Protein 1FQI (pdb70)

Organism: Bos taurus (NCBI:txid9913)

Secondary structure (DSSP, 8-state):
---------TGGGGT-HHHHHTSHHHHHHHHHHHHHTT-THHHHHHHHHHHHHTS-GGGHHHHHHHHIIIIISTT-TT-----S---HHHHHTTS--TTTTHHHHHHH---TTTHHHHHTSHHHH---SS---

CATH classification: 1.10.196.10 (+1 more: 1.10.167.10)

Nearest PDB structures (foldseek):
  1fqi-assembly1_A  TM=1.002E+00  e=8.527E-20  Bos taurus
  2pbi-assembly2_C  TM=9.656E-01  e=6.071E-17  Mus musculus
  1fqk-assembly1_B  TM=9.770E-01  e=9.153E-17  Bos taurus
  6n9g-assembly2_B  TM=9.458E-01  e=1.008E-09  Bos taurus
  2bv1-assembly2_B  TM=9.441E-01  e=1.867E-09  Homo sapiens

InterPro domains:
  IPR000591 DEP domain [PF00610] (33-103)
  IPR000591 DEP domain [PS50186] (30-105)
  IPR000591 DEP domain [SM00049] (30-105)
  IPR015898 G-protein, gamma subunit-like domain [PF00631] (216-280)
  IPR015898 G-protein, gamma subunit-like domain [SM00224] (219-280)
  IPR015898 G-protein, gamma subunit-like domain [SM01224] (216-280)
  IPR015898 G-protein, gamma subunit-like domain [cd00068] (222-274)
  IPR016137 RGS domain [PF00615] (299-413)
  IPR016137 RGS domain [PR01301] (296-317)
  IPR016137 RGS domain [PR01301] (318-336)
  IPR016137 RGS domain [PR01301] (346-369)
  IPR016137 RGS domain [PR01301] (388-407)
  IPR016137 RGS domain [PS50132] (299-414)
  IPR016137 RGS domain [SM00315] (299-414)
  IPR036284 G-protein gamma-like domain superfamily [G3DSA:4.10.260.10] (212-265)
  IPR036284 G-protein gamma-like domain superfamily [SSF48670] (222-276)
  IPR036305 RGS domain superfamily [SSF48097] (285-415)
  IPR036388 Winged helix-like DNA-binding domain superfamily [G3DSA:1.10.10.10] (1-110)
  IPR036390 Winged helix DNA-binding domain superfamily [SSF46785] (11-114)
  IPR040759 Regulator of G-protein signalling, DHEX domain [PF18148] (106-204)

B-factor: mean 28.81, std 9.34, range [13.22, 58.54]

Sequence (133 aa):
KLVDIPTKRVERWAFNFSELIRDPKGRQSFQHFLRKEFSGENLGFWEACEDLKYGDQSKVKEKAEEIYKLFLAPGARRWINIDGKTDITVKGLKHPHRYVLDAAQTHIYLKKDSYARYLKSPIYKELAKAIEP

Radius of gyration: 16.47 Å; Cα contacts (8 Å, |Δi|>4): 129; chains: 1; bounding box: 44×31×38 Å

Foldseek 3Di:
DDDDADALLLVVCLVAVCSQLVDVVSLVLLLVVCVVVPNNLLNVLLVLLVCLQPHDQVCNLVSLVVSCQQEPDDVHVSHDDFDDVLVQLVVLNVPTHSCSCVSVSVRSSCSVPRSVVSCVDPSSVCSVPRHHD

Structure (mmCIF, N/CA/C/O backbone):
data_1FQI
#
_entry.id   1FQI
#
_cell.length_a   67.309
_cell.length_b   71.836
_cell.length_c   34.625
_cell.angle_alpha   90.00
_cell.angle_beta   96.13
_cell.angle_gamma   90.00
#
_symmetry.space_group_name_H-M   'C 1 2 1'
#
loop_
_entity.id
_entity.type
_entity.pdbx_description
1 polymer 'REGULATOR OF G-PROTEIN SIGNALING 9'
2 water water
#
loop_
_atom_site.group_PDB
_atom_site.id
_atom_site.type_symbol
_atom_site.label_atom_id
_atom_site.label_alt_id
_atom_site.label_comp_id
_atom_site.label_asym_id
_atom_site.label_entity_id
_atom_site.label_seq_id
_atom_site.pdbx_PDB_ins_code
_atom_site.Cartn_x
_atom_site.Cartn_y
_atom_site.Cartn_z
_atom_site.occupancy
_atom_site.B_iso_or_equiv
_atom_site.auth_seq_id
_atom_site.auth_comp_id
_atom_site.auth_asym_id
_atom_site.auth_atom_id
_atom_site.pdbx_PDB_model_num
ATOM 1 N N . LYS A 1 8 ? 40.304 11.741 14.719 1.00 49.02 283 LYS A N 1
ATOM 2 C CA . LYS A 1 8 ? 38.952 12.157 14.241 1.00 47.57 283 LYS A CA 1
ATOM 3 C C . LYS A 1 8 ? 38.658 11.503 12.899 1.00 46.39 283 LYS A C 1
ATOM 4 O O . LYS A 1 8 ? 38.134 12.138 11.983 1.00 46.98 283 LYS A O 1
ATOM 10 N N . LEU A 1 9 ? 39.007 10.225 12.796 1.00 44.11 284 LEU A N 1
ATOM 11 C CA . LEU A 1 9 ? 38.804 9.449 11.580 1.00 41.49 284 LEU A CA 1
ATOM 12 C C . LEU A 1 9 ? 37.359 8.986 11.429 1.00 40.10 284 LEU A C 1
ATOM 13 O O . LEU A 1 9 ? 36.645 8.796 12.414 1.00 39.92 284 LEU A O 1
ATOM 18 N N . VAL A 1 10 ? 36.935 8.804 10.186 1.00 38.62 285 VAL A N 1
ATOM 19 C CA . VAL A 1 10 ? 35.586 8.338 9.919 1.00 38.19 285 VAL A CA 1
ATOM 20 C C . VAL A 1 10 ? 35.507 6.902 10.430 1.00 37.20 285 VAL A C 1
ATOM 21 O O . VAL A 1 10 ? 36.408 6.097 10.185 1.00 37.55 285 VAL A O 1
ATOM 25 N N . ASP A 1 11 ? 34.443 6.590 11.159 1.00 35.03 286 ASP A N 1
ATOM 26 C CA . ASP A 1 11 ? 34.271 5.247 11.685 1.00 31.74 286 ASP A CA 1
ATOM 27 C C . ASP A 1 11 ? 33.784 4.365 10.546 1.00 31.53 286 ASP A C 1
ATOM 28 O O . ASP A 1 11 ? 32.692 4.564 10.015 1.00 32.44 286 ASP A O 1
ATOM 33 N N . ILE A 1 12 ? 34.613 3.404 10.161 1.00 29.39 287 ILE A N 1
ATOM 34 C CA . ILE A 1 12 ? 34.298 2.470 9.092 1.00 28.45 287 ILE A CA 1
ATOM 35 C C . ILE A 1 12 ? 34.288 1.082 9.722 1.00 27.72 287 ILE A C 1
ATOM 36 O O . ILE A 1 12 ? 35.342 0.522 10.013 1.00 27.73 287 ILE A O 1
ATOM 41 N N . PRO A 1 13 ? 33.093 0.517 9.950 1.00 25.74 288 PRO A N 1
ATOM 42 C CA . PRO A 1 13 ? 32.929 -0.807 10.554 1.00 25.13 288 PRO A CA 1
ATOM 43 C C . PRO A 1 13 ? 33.529 -1.963 9.760 1.00 23.94 288 PRO A C 1
ATOM 44 O O . PRO A 1 13 ? 33.373 -2.052 8.541 1.00 21.52 288 PRO A O 1
ATOM 48 N N . THR A 1 14 ? 34.212 -2.853 10.469 1.00 23.52 289 THR A N 1
ATOM 49 C CA . THR A 1 14 ? 34.811 -4.025 9.852 1.00 22.08 289 THR A CA 1
ATOM 50 C C . THR A 1 14 ? 33.679 -4.996 9.533 1.00 22.44 289 THR A C 1
ATOM 51 O O . THR A 1 14 ? 32.560 -4.837 10.021 1.00 21.21 289 THR A O 1
ATOM 55 N N . LYS A 1 15 ? 33.978 -6.008 8.729 1.00 21.70 290 LYS A N 1
ATOM 56 C CA . LYS A 1 15 ? 32.986 -7.010 8.359 1.00 21.84 290 LYS A CA 1
ATOM 57 C C . LYS A 1 15 ? 32.409 -7.674 9.616 1.00 21.43 290 LYS A C 1
ATOM 58 O O . LYS A 1 15 ? 31.191 -7.780 9.780 1.00 17.74 290 LYS A O 1
ATOM 72 N N . ARG A 1 17 ? 32.208 -6.663 12.656 1.00 16.92 292 ARG A N 1
ATOM 73 C CA . ARG A 1 17 ? 31.352 -5.770 13.419 1.00 18.21 292 ARG A CA 1
ATOM 74 C C . ARG A 1 17 ? 29.953 -5.675 12.809 1.00 16.01 292 ARG A C 1
ATOM 75 O O . ARG A 1 17 ? 28.950 -5.766 13.516 1.00 16.76 292 ARG A O 1
ATOM 83 N N . VAL A 1 18 ? 29.883 -5.507 11.495 1.00 18.54 293 VAL A N 1
ATOM 84 C CA . VAL A 1 18 ? 28.596 -5.407 10.805 1.00 19.11 293 VAL A CA 1
ATOM 85 C C . VAL A 1 18 ? 27.813 -6.716 10.912 1.00 17.42 293 VAL A C 1
ATOM 86 O O . VAL A 1 18 ? 26.587 -6.705 11.050 1.00 15.80 293 VAL A O 1
ATOM 90 N N . GLU A 1 19 ? 28.518 -7.843 10.836 1.00 18.90 294 GLU A N 1
ATOM 91 C CA . GLU A 1 19 ? 27.867 -9.146 10.948 1.00 19.38 294 GLU A CA 1
ATOM 92 C C . GLU A 1 19 ? 27.247 -9.298 12.335 1.00 20.36 294 GLU A C 1
ATOM 93 O O . GLU A 1 19 ? 26.184 -9.904 12.493 1.00 18.51 294 GLU A O 1
ATOM 99 N N . ARG A 1 20 ? 27.929 -8.738 13.330 1.00 18.80 295 ARG A N 1
ATOM 100 C CA . ARG A 1 20 ? 27.501 -8.796 14.720 1.00 20.48 295 ARG A CA 1
ATOM 101 C C . ARG A 1 20 ? 26.177 -8.067 14.945 1.00 17.56 295 ARG A C 1
ATOM 102 O O . ARG A 1 20 ? 25.465 -8.335 15.915 1.00 16.89 295 ARG A O 1
ATOM 110 N N . TRP A 1 21 ? 25.839 -7.138 14.056 1.00 18.23 296 TRP A N 1
ATOM 111 C CA . TRP A 1 21 ? 24.578 -6.414 14.199 1.00 17.15 296 TRP A CA 1
ATOM 112 C C . TRP A 1 21 ? 23.416 -7.377 13.968 1.00 18.28 296 TRP A C 1
ATOM 113 O O . TRP A 1 21 ? 22.282 -7.127 14.400 1.00 18.19 296 TRP A O 1
ATOM 124 N N . ALA A 1 22 ? 23.701 -8.481 13.283 1.00 18.48 297 ALA A N 1
ATOM 125 C CA . ALA A 1 22 ? 22.678 -9.475 12.986 1.00 17.56 297 ALA A CA 1
ATOM 126 C C . ALA A 1 22 ? 22.570 -10.501 14.100 1.00 19.60 297 ALA A C 1
ATOM 127 O O . ALA A 1 22 ? 21.665 -11.341 14.077 1.00 21.70 297 ALA A O 1
ATOM 129 N N . PHE A 1 23 ? 23.470 -10.430 15.084 1.00 18.41 298 PHE A N 1
ATOM 130 C CA . PHE A 1 23 ? 23.447 -11.385 16.194 1.00 18.28 298 PHE A CA 1
ATOM 131 C C . PHE A 1 23 ? 22.173 -11.186 17.009 1.00 20.75 298 PHE A C 1
ATOM 132 O O . PHE A 1 23 ? 21.439 -12.141 17.284 1.00 22.68 298 PHE A O 1
ATOM 140 N N . ASN A 1 24 ? 21.929 -9.949 17.430 1.00 20.47 299 ASN A N 1
ATOM 141 C CA . ASN A 1 24 ? 20.688 -9.602 18.122 1.00 20.50 299 ASN A CA 1
ATOM 142 C C . ASN A 1 24 ? 20.508 -8.099 18.094 1.00 19.61 299 ASN A C 1
ATOM 143 O O . ASN A 1 24 ? 21.463 -7.343 17.888 1.00 15.19 299 ASN A O 1
ATOM 148 N N . PHE A 1 25 ? 19.269 -7.673 18.281 1.00 18.01 300 PHE A N 1
ATOM 149 C CA . PHE A 1 25 ? 18.924 -6.266 18.222 1.00 17.62 300 PHE A CA 1
ATOM 150 C C . PHE A 1 25 ? 19.746 -5.335 19.101 1.00 17.57 300 PHE A C 1
ATOM 151 O O . PHE A 1 25 ? 20.042 -4.215 18.694 1.00 18.80 300 PHE A O 1
ATOM 159 N N . SER A 1 26 ? 20.120 -5.776 20.297 1.00 18.52 301 SER A N 1
ATOM 160 C CA . SER A 1 26 ? 20.887 -4.905 21.178 1.00 20.58 301 SER A CA 1
ATOM 161 C C . SER A 1 26 ? 22.279 -4.562 20.623 1.00 21.08 301 SER A C 1
ATOM 162 O O . SER A 1 26 ? 22.791 -3.465 20.860 1.00 21.32 301 SER A O 1
ATOM 165 N N . GLU A 1 27 ? 22.898 -5.488 19.896 1.00 20.94 302 GLU A N 1
ATOM 166 C CA . GLU A 1 27 ? 24.218 -5.216 19.320 1.00 21.20 302 GLU A CA 1
ATOM 167 C C . GLU A 1 27 ? 24.117 -4.138 18.248 1.00 20.20 302 GLU A C 1
ATOM 168 O O . GLU A 1 27 ? 25.001 -3.297 18.122 1.00 21.16 302 GLU A O 1
ATOM 174 N N . LEU A 1 28 ? 23.043 -4.171 17.466 1.00 19.41 303 LEU A N 1
ATOM 175 C CA . LEU A 1 28 ? 22.842 -3.173 16.421 1.00 18.85 303 LEU A CA 1
ATOM 176 C C . LEU A 1 28 ? 22.572 -1.789 17.032 1.00 21.02 303 LEU A C 1
ATOM 177 O O . LEU A 1 28 ? 23.261 -0.807 16.722 1.00 20.41 303 LEU A O 1
ATOM 182 N N . ILE A 1 29 ? 21.589 -1.716 17.923 1.00 20.60 304 ILE A N 1
ATOM 183 C CA . ILE A 1 29 ? 21.211 -0.431 18.513 1.00 23.56 304 ILE A CA 1
ATOM 184 C C . ILE A 1 29 ? 22.248 0.192 19.461 1.00 23.39 304 ILE A C 1
ATOM 185 O O . ILE A 1 29 ? 22.304 1.417 19.606 1.00 21.71 304 ILE A O 1
ATOM 190 N N . ARG A 1 30 ? 23.087 -0.648 20.067 1.00 20.86 305 ARG A N 1
ATOM 191 C CA . ARG A 1 30 ? 24.126 -0.189 20.980 1.00 22.11 305 ARG A CA 1
ATOM 192 C C . ARG A 1 30 ? 25.413 0.161 20.234 1.00 22.81 305 ARG A C 1
ATOM 193 O O . ARG A 1 30 ? 26.431 0.447 20.854 1.00 24.72 305 ARG A O 1
ATOM 201 N N . ASP A 1 31 ? 25.373 0.111 18.908 1.00 23.25 306 ASP A N 1
ATOM 202 C CA . ASP A 1 31 ? 26.536 0.447 18.092 1.00 23.91 306 ASP A CA 1
ATOM 203 C C . ASP A 1 31 ? 26.186 1.738 17.350 1.00 24.31 306 ASP A C 1
ATOM 204 O O . ASP A 1 31 ? 25.206 1.788 16.616 1.00 23.44 306 ASP A O 1
ATOM 209 N N . PRO A 1 32 ? 26.978 2.802 17.543 1.00 25.40 307 PRO A N 1
ATOM 210 C CA . PRO A 1 32 ? 26.700 4.074 16.865 1.00 24.67 307 PRO A CA 1
ATOM 211 C C . PRO A 1 32 ? 26.454 3.942 15.370 1.00 23.23 307 PRO A C 1
ATOM 212 O O . PRO A 1 32 ? 25.499 4.511 14.855 1.00 20.99 307 PRO A O 1
ATOM 216 N N . LYS A 1 33 ? 27.302 3.193 14.666 1.00 22.89 308 LYS A N 1
ATOM 217 C CA . LYS A 1 33 ? 27.106 3.031 13.226 1.00 22.53 308 LYS A CA 1
ATOM 218 C C . LYS A 1 33 ? 25.912 2.125 12.933 1.00 22.75 308 LYS A C 1
ATOM 219 O O . LYS A 1 33 ? 25.263 2.254 11.891 1.00 18.71 308 LYS A O 1
ATOM 225 N N . GLY A 1 34 ? 25.619 1.215 13.861 1.00 21.64 309 GLY A N 1
ATOM 226 C CA . GLY A 1 34 ? 24.477 0.335 13.686 1.00 21.43 309 GLY A CA 1
ATOM 227 C C . GLY A 1 34 ? 23.194 1.153 13.712 1.00 21.64 309 GLY A C 1
ATOM 228 O O . GLY A 1 34 ? 22.321 0.976 12.863 1.00 20.86 309 GLY A O 1
ATOM 229 N N . ARG A 1 35 ? 23.086 2.054 14.686 1.00 23.00 310 ARG A N 1
ATOM 230 C CA . ARG A 1 35 ? 21.904 2.909 14.821 1.00 23.97 310 ARG A CA 1
ATOM 231 C C . ARG A 1 35 ? 21.749 3.820 13.618 1.00 23.38 310 ARG A C 1
ATOM 232 O O . ARG A 1 35 ? 20.643 4.027 13.112 1.00 21.77 310 ARG A O 1
ATOM 240 N N . GLN A 1 36 ? 22.873 4.368 13.170 1.00 22.98 311 GLN A N 1
ATOM 241 C CA . GLN A 1 36 ? 22.896 5.261 12.022 1.00 23.24 311 GLN A CA 1
ATOM 242 C C . GLN A 1 36 ? 22.343 4.557 10.792 1.00 22.33 311 GLN A C 1
ATOM 243 O O . GLN A 1 36 ? 21.566 5.139 10.027 1.00 18.60 311 GLN A O 1
ATOM 249 N N . SER A 1 37 ? 22.734 3.294 10.606 1.00 19.67 312 SER A N 1
ATOM 250 C CA . SER A 1 37 ? 22.277 2.526 9.455 1.00 18.46 312 SER A CA 1
ATOM 251 C C . SER A 1 37 ? 20.811 2.150 9.623 1.00 19.90 312 SER A C 1
ATOM 252 O O . SER A 1 37 ? 20.023 2.202 8.671 1.00 18.81 312 SER A O 1
ATOM 255 N N . PHE A 1 38 ? 20.446 1.779 10.842 1.00 16.69 313 PHE A N 1
ATOM 256 C CA . PHE A 1 38 ? 19.078 1.394 11.129 1.00 19.66 313 PHE A CA 1
ATOM 257 C C . PHE A 1 38 ? 18.161 2.604 10.918 1.00 19.17 313 PHE A C 1
ATOM 258 O O . PHE A 1 38 ? 17.042 2.462 10.432 1.00 19.01 313 PHE A O 1
ATOM 266 N N . GLN A 1 39 ? 18.656 3.791 11.259 1.00 21.14 314 GLN A N 1
ATOM 267 C CA . GLN A 1 39 ? 17.883 5.023 11.098 1.00 21.52 314 GLN A CA 1
ATOM 268 C C . GLN A 1 39 ? 17.505 5.297 9.639 1.00 22.68 314 GLN A C 1
ATOM 269 O O . GLN A 1 39 ? 16.390 5.747 9.368 1.00 21.50 314 GLN A O 1
ATOM 275 N N . HIS A 1 40 ? 18.417 5.039 8.696 1.00 21.06 315 HIS A N 1
ATOM 276 C CA . HIS A 1 40 ? 18.111 5.261 7.272 1.00 21.31 315 HIS A CA 1
ATOM 277 C C . HIS A 1 40 ? 16.963 4.355 6.846 1.00 20.58 315 HIS A C 1
ATOM 278 O O . HIS A 1 40 ? 16.053 4.757 6.123 1.00 20.36 315 HIS A O 1
ATOM 285 N N . PHE A 1 41 ? 17.039 3.106 7.273 1.00 18.23 316 PHE A N 1
ATOM 286 C CA . PHE A 1 41 ? 16.017 2.132 6.953 1.00 17.97 316 PHE A CA 1
ATOM 287 C C . PHE A 1 41 ? 14.675 2.530 7.583 1.00 17.86 316 PHE A C 1
ATOM 288 O O . PHE A 1 41 ? 13.624 2.423 6.949 1.00 20.03 316 PHE A O 1
ATOM 296 N N . LEU A 1 42 ? 14.705 2.987 8.828 1.00 18.92 317 LEU A N 1
ATOM 297 C CA . LEU A 1 42 ? 13.462 3.396 9.499 1.00 19.30 317 LEU A CA 1
ATOM 298 C C . LEU A 1 42 ? 12.786 4.556 8.784 1.00 20.35 317 LEU A C 1
ATOM 299 O O . LEU A 1 42 ? 11.557 4.626 8.734 1.00 22.12 317 LEU A O 1
ATOM 304 N N . ARG A 1 43 ? 13.584 5.474 8.246 1.00 21.22 318 ARG A N 1
ATOM 305 C CA . ARG A 1 43 ? 13.022 6.610 7.528 1.00 23.32 318 ARG A CA 1
ATOM 306 C C . ARG A 1 43 ? 12.412 6.129 6.227 1.00 23.46 318 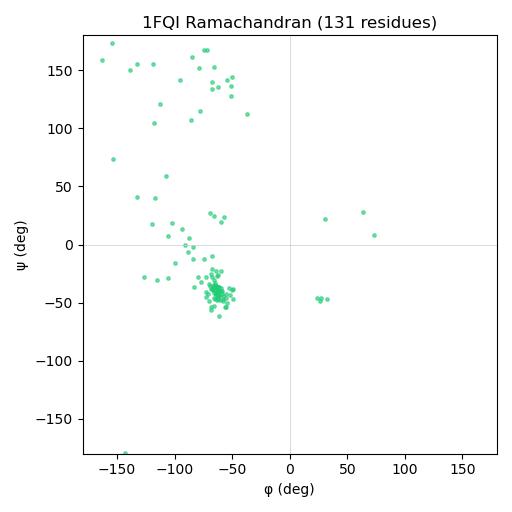ARG A C 1
ATOM 307 O O . ARG A 1 43 ? 11.400 6.659 5.763 1.00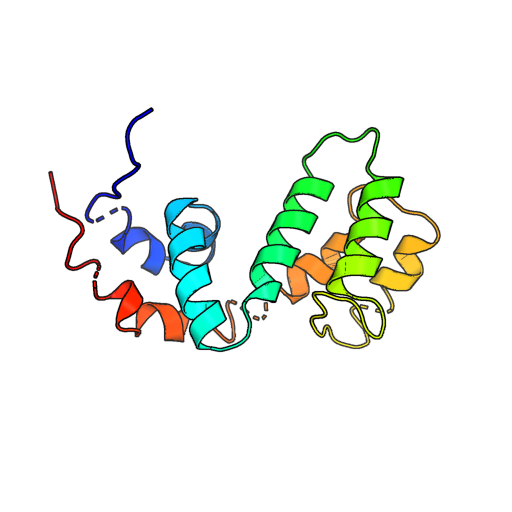 22.69 318 ARG A O 1
ATOM 315 N N . LYS A 1 44 ? 13.033 5.113 5.641 1.00 24.25 319 LYS A N 1
ATOM 316 C CA . LYS A 1 44 ? 12.545 4.541 4.394 1.00 25.44 319 LYS A CA 1
ATOM 317 C C . LYS A 1 44 ? 11.191 3.884 4.654 1.00 26.16 319 LYS A C 1
ATOM 318 O O . LYS A 1 44 ? 10.304 3.916 3.801 1.00 25.47 319 LYS A O 1
ATOM 324 N N . GLU A 1 45 ? 11.031 3.312 5.847 1.00 25.86 320 GLU A N 1
ATOM 325 C CA . GLU A 1 45 ? 9.785 2.646 6.232 1.00 27.45 320 GLU A CA 1
ATOM 326 C C . GLU A 1 45 ? 8.839 3.585 6.985 1.00 26.30 320 GLU A C 1
ATOM 327 O O . GLU A 1 45 ? 7.887 3.132 7.606 1.00 27.22 320 GLU A O 1
ATOM 333 N N . PHE A 1 46 ? 9.123 4.884 6.957 1.00 24.93 321 PHE A N 1
ATOM 334 C CA . PHE A 1 46 ? 8.284 5.892 7.615 1.00 27.17 321 PHE A CA 1
ATOM 335 C C . PHE A 1 46 ? 8.133 5.852 9.144 1.00 28.32 321 PHE A C 1
ATOM 336 O O . PHE A 1 46 ? 7.116 6.292 9.682 1.00 28.03 321 PHE A O 1
ATOM 344 N N . SER A 1 47 ? 9.125 5.332 9.855 1.00 29.56 322 SER A N 1
ATOM 345 C CA . SER A 1 47 ? 9.035 5.312 11.309 1.00 30.98 322 SER A CA 1
ATOM 346 C C . SER A 1 47 ? 10.345 5.827 11.899 1.00 30.42 322 SER A C 1
ATOM 347 O O . SER A 1 47 ? 10.842 5.309 12.899 1.00 29.32 322 SER A O 1
ATOM 350 N N . GLY A 1 48 ? 10.881 6.871 11.276 1.00 28.64 323 GLY A N 1
ATOM 351 C CA . GLY A 1 48 ? 12.140 7.442 11.717 1.00 29.90 323 GLY A CA 1
ATOM 352 C C . GLY A 1 48 ? 12.190 8.022 13.120 1.00 30.55 323 GLY A C 1
ATOM 353 O O . GLY A 1 48 ? 13.178 7.811 13.848 1.00 32.01 323 GLY A O 1
ATOM 354 N N . GLU A 1 49 ? 11.137 8.732 13.514 1.00 26.24 324 GLU A N 1
ATOM 355 C CA . GLU A 1 49 ? 11.093 9.360 14.833 1.00 26.12 324 GLU A CA 1
ATOM 356 C C . GLU A 1 49 ? 11.213 8.389 16.006 1.00 25.31 324 GLU A C 1
ATOM 357 O O . GLU A 1 49 ? 11.593 8.790 17.107 1.00 24.78 324 GLU A O 1
ATOM 363 N N . ASN A 1 50 ? 10.886 7.120 15.777 1.00 23.00 325 ASN A N 1
ATOM 364 C CA . ASN A 1 50 ? 10.966 6.108 16.829 1.00 23.89 325 ASN A CA 1
ATOM 365 C C . ASN A 1 50 ? 12.361 6.042 17.450 1.00 24.01 325 ASN A C 1
ATOM 366 O O . ASN A 1 50 ? 12.506 5.936 18.668 1.00 21.44 325 ASN A O 1
ATOM 371 N N . LEU A 1 51 ? 13.387 6.104 16.608 1.00 22.27 326 LEU A N 1
ATOM 372 C CA . LEU A 1 51 ? 14.759 6.019 17.084 1.00 24.81 326 LEU A CA 1
ATOM 373 C C . LEU A 1 51 ? 15.210 7.342 17.708 1.00 25.02 326 LEU A C 1
ATOM 374 O O . LEU A 1 51 ? 16.015 7.350 18.635 1.00 24.00 326 LEU A O 1
ATOM 379 N N . GLY A 1 52 ? 14.693 8.460 17.204 1.00 23.95 327 GLY A N 1
ATOM 380 C CA . GLY A 1 52 ? 15.051 9.751 17.778 1.00 22.04 327 GLY A CA 1
ATOM 381 C C . GLY A 1 52 ? 14.542 9.804 19.212 1.00 19.74 327 GLY A C 1
ATOM 382 O O . GLY A 1 52 ? 15.229 10.270 20.118 1.00 19.64 327 GLY A O 1
ATOM 383 N N . PHE A 1 53 ? 13.322 9.312 19.407 1.00 19.33 328 PHE A N 1
ATOM 384 C CA . PHE A 1 53 ? 12.691 9.264 20.724 1.00 18.75 328 PHE A CA 1
ATOM 385 C C . PHE A 1 53 ? 13.480 8.356 21.655 1.00 18.08 328 PHE A C 1
ATOM 386 O O . PHE A 1 53 ? 13.769 8.722 22.791 1.00 16.43 328 PHE A O 1
ATOM 394 N N . TRP A 1 54 ? 13.823 7.164 21.175 1.00 19.08 329 TRP A N 1
ATOM 395 C CA . TRP A 1 54 ? 14.578 6.228 22.003 1.00 19.34 329 TRP A CA 1
ATOM 396 C C . TRP A 1 54 ? 15.868 6.874 22.514 1.00 19.96 329 TRP A C 1
ATOM 397 O O . TRP A 1 54 ? 16.191 6.773 23.698 1.00 19.05 329 TRP A O 1
ATOM 408 N N . GLU A 1 55 ? 16.597 7.548 21.626 1.00 20.65 330 GLU A N 1
ATOM 409 C CA . GLU A 1 55 ? 17.845 8.203 22.013 1.00 20.60 330 GLU A CA 1
ATOM 410 C C . GLU A 1 55 ? 17.651 9.341 23.020 1.00 20.50 330 GLU A C 1
ATOM 411 O O . GLU A 1 55 ? 18.473 9.532 23.925 1.00 16.97 330 GLU A O 1
ATOM 417 N N . ALA A 1 56 ? 16.567 10.099 22.872 1.00 19.36 331 ALA A N 1
ATOM 418 C CA . ALA A 1 56 ? 16.303 11.204 23.797 1.00 17.83 331 ALA A CA 1
ATOM 419 C C . ALA A 1 56 ? 16.043 10.622 25.181 1.00 19.52 331 ALA A C 1
ATOM 420 O O . ALA A 1 56 ? 16.481 11.174 26.186 1.00 20.40 331 ALA A O 1
ATOM 422 N N . CYS A 1 57 ? 15.330 9.501 25.227 1.00 19.37 332 CYS A N 1
ATOM 423 C CA . CYS A 1 57 ? 15.024 8.848 26.497 1.00 21.36 332 CYS A CA 1
ATOM 424 C C . CYS A 1 57 ? 16.280 8.250 27.128 1.00 21.78 332 CYS A C 1
ATOM 425 O O . CYS A 1 57 ? 16.424 8.250 28.356 1.00 21.67 332 CYS A O 1
ATOM 428 N N . GLU A 1 58 ? 17.186 7.742 26.296 1.00 21.82 333 GLU A N 1
ATOM 429 C CA . GLU A 1 58 ? 18.420 7.159 26.814 1.00 24.40 333 GLU A CA 1
ATOM 430 C C . GLU A 1 58 ? 19.215 8.290 27.459 1.00 25.17 333 GLU A C 1
ATOM 431 O O . GLU A 1 58 ? 19.790 8.125 28.536 1.00 24.38 333 GLU A O 1
ATOM 437 N N . ASP A 1 59 ? 19.230 9.446 26.802 1.00 25.93 334 ASP A N 1
ATOM 438 C CA . ASP A 1 59 ? 19.932 10.613 27.323 1.00 28.58 334 ASP A CA 1
ATOM 439 C C . ASP A 1 59 ? 19.294 11.071 28.641 1.00 28.99 334 ASP A C 1
ATOM 440 O O . ASP A 1 59 ? 19.991 11.415 29.588 1.00 29.47 334 ASP A O 1
ATOM 445 N N . LEU A 1 60 ? 17.966 11.080 28.702 1.00 29.23 335 LEU A N 1
ATOM 446 C CA . LEU A 1 60 ? 17.278 11.484 29.925 1.00 30.27 335 LEU A CA 1
ATOM 447 C C . LEU A 1 60 ? 17.726 10.594 31.083 1.00 32.07 335 LEU A C 1
ATOM 448 O O . LEU A 1 60 ? 18.052 11.074 32.170 1.00 30.85 335 LEU A O 1
ATOM 453 N N . LYS A 1 61 ? 17.736 9.289 30.841 1.00 33.50 336 LYS A N 1
ATOM 454 C CA . LYS A 1 61 ? 18.137 8.332 31.864 1.00 36.75 336 LYS A CA 1
ATOM 455 C C . LYS A 1 61 ? 19.571 8.517 32.343 1.00 38.34 336 LYS A C 1
ATOM 456 O O . LYS A 1 61 ? 19.807 8.783 33.524 1.00 38.58 336 LYS A O 1
ATOM 462 N N . TYR A 1 62 ? 20.526 8.370 31.430 1.00 39.86 337 TYR A N 1
ATOM 463 C CA . TYR A 1 62 ? 21.936 8.493 31.784 1.00 41.84 337 TYR A CA 1
ATOM 464 C C . TYR A 1 62 ? 22.587 9.772 31.263 1.00 44.07 337 TYR A C 1
ATOM 465 O O . TYR A 1 62 ? 23.556 9.721 30.506 1.00 45.61 337 TYR A O 1
ATOM 474 N N . GLY A 1 63 ? 22.057 10.919 31.667 1.00 45.37 338 GLY A N 1
ATOM 475 C CA . GLY A 1 63 ? 22.623 12.181 31.231 1.00 46.49 338 GLY A CA 1
ATOM 476 C C . GLY A 1 63 ? 22.562 13.191 32.357 1.00 47.21 338 GLY A C 1
ATOM 477 O O . GLY A 1 63 ? 22.095 12.864 33.450 1.00 47.54 338 GLY A O 1
ATOM 478 N N . ASP A 1 64 ? 23.035 14.409 32.096 1.00 48.70 339 ASP A N 1
ATOM 479 C CA . ASP A 1 64 ? 23.020 15.474 33.095 1.00 49.56 339 ASP A CA 1
ATOM 480 C C . ASP A 1 64 ? 21.731 15.344 33.900 1.00 49.40 339 ASP A C 1
ATOM 481 O O . ASP A 1 64 ? 20.638 15.562 33.376 1.00 50.25 339 ASP A O 1
ATOM 486 N N . GLN A 1 65 ? 21.867 14.992 35.173 1.00 48.22 340 GLN A N 1
ATOM 487 C CA . GLN A 1 65 ? 20.716 14.781 36.041 1.00 48.42 340 GLN A CA 1
ATOM 488 C C . GLN A 1 65 ? 20.125 16.033 36.691 1.00 47.43 340 GLN A C 1
ATOM 489 O O . GLN A 1 65 ? 19.121 15.947 37.401 1.00 47.16 340 GLN A O 1
ATOM 495 N N . SER A 1 66 ? 20.725 17.193 36.447 1.00 46.78 341 SER A N 1
ATOM 496 C CA . SER A 1 66 ? 20.224 18.432 37.040 1.00 46.78 341 SER A CA 1
ATOM 497 C C . SER A 1 66 ? 19.087 19.036 36.226 1.00 47.33 341 SER A C 1
ATOM 498 O O . SER A 1 66 ? 18.393 19.940 36.689 1.00 47.47 341 SER A O 1
ATOM 501 N N . LYS A 1 67 ? 18.902 18.529 35.014 1.00 47.48 342 LYS A N 1
ATOM 502 C CA . LYS A 1 67 ? 17.862 19.023 34.118 1.00 47.98 342 LYS A CA 1
ATOM 503 C C . LYS A 1 67 ? 16.861 17.930 33.739 1.00 47.36 342 LYS A C 1
ATOM 504 O O . LYS A 1 67 ? 16.127 18.069 32.759 1.00 46.87 342 LYS A O 1
ATOM 510 N N . VAL A 1 68 ? 16.833 16.849 34.515 1.00 46.27 343 VAL A N 1
ATOM 511 C CA . VAL A 1 68 ? 15.938 15.727 34.242 1.00 44.92 343 VAL A CA 1
ATOM 512 C C . VAL A 1 68 ? 14.467 16.139 34.164 1.00 43.82 343 VAL A C 1
ATOM 513 O O . VAL A 1 68 ? 13.785 15.853 33.178 1.00 42.53 343 VAL A O 1
ATOM 517 N N . LYS A 1 69 ? 13.988 16.814 35.202 1.00 42.83 344 LYS A N 1
ATOM 518 C CA . LYS A 1 69 ? 12.606 17.278 35.265 1.00 43.27 344 LYS A CA 1
ATOM 519 C C . LYS A 1 69 ? 12.221 18.073 34.016 1.00 42.51 344 LYS A C 1
ATOM 520 O O . LYS A 1 69 ? 11.136 17.895 33.455 1.00 41.99 344 LYS A O 1
ATOM 526 N N . GLU A 1 70 ? 13.121 18.951 33.589 1.00 41.45 345 GLU A N 1
ATOM 527 C CA . GLU A 1 70 ? 12.889 19.773 32.414 1.00 40.46 345 GLU A CA 1
ATOM 528 C C . GLU A 1 70 ? 12.914 18.954 31.133 1.00 38.13 345 GLU A C 1
ATOM 529 O O . GLU A 1 70 ? 12.014 19.071 30.302 1.00 36.33 345 GLU A O 1
ATOM 535 N N . LYS A 1 71 ? 13.940 18.120 30.981 1.00 35.38 346 LYS A N 1
ATOM 536 C CA . LYS A 1 71 ? 14.079 17.305 29.782 1.00 33.45 346 LYS A CA 1
ATOM 537 C C . LYS A 1 71 ? 12.939 16.318 29.553 1.00 30.61 346 LYS A C 1
ATOM 538 O O . LYS A 1 71 ? 12.536 16.093 28.415 1.00 29.03 346 LYS A O 1
ATOM 544 N N . ALA A 1 72 ? 12.410 15.742 30.626 1.00 27.10 347 ALA A N 1
ATOM 545 C CA . ALA A 1 72 ? 11.318 14.789 30.495 1.00 26.96 347 ALA A CA 1
ATOM 546 C C . ALA A 1 72 ? 10.099 15.458 29.862 1.00 27.17 347 ALA A C 1
ATOM 547 O O . ALA A 1 72 ? 9.458 14.895 28.970 1.00 24.27 347 ALA A O 1
ATOM 549 N N . GLU A 1 73 ? 9.775 16.661 30.324 1.00 27.18 348 GLU A N 1
ATOM 550 C CA . GLU A 1 73 ? 8.627 17.379 29.778 1.00 30.28 348 GLU A CA 1
ATOM 551 C C . GLU A 1 73 ? 8.864 17.767 28.323 1.00 27.80 348 GLU A C 1
ATOM 552 O O . GLU A 1 73 ? 7.954 17.711 27.503 1.00 30.04 348 GLU A O 1
ATOM 558 N N . GLU A 1 74 ? 10.091 18.164 28.009 1.00 27.03 349 GLU A N 1
ATOM 559 C CA . GLU A 1 74 ? 10.442 18.560 26.647 1.00 25.88 349 GLU A CA 1
ATOM 560 C C . GLU A 1 74 ? 10.277 17.380 25.684 1.00 23.13 349 GLU A C 1
ATOM 561 O O . GLU A 1 74 ? 9.738 17.521 24.585 1.00 20.38 349 GLU A O 1
ATOM 567 N N . ILE A 1 75 ? 10.754 16.212 26.100 1.00 19.59 350 ILE A N 1
ATOM 568 C CA . ILE A 1 75 ? 10.646 15.026 25.273 1.00 18.07 350 ILE A CA 1
ATOM 569 C C . ILE A 1 75 ? 9.177 14.700 25.053 1.00 17.48 350 ILE A C 1
ATOM 570 O O . ILE A 1 75 ? 8.760 14.414 23.933 1.00 18.06 350 ILE A O 1
ATOM 575 N N . TYR A 1 76 ? 8.384 14.767 26.119 1.00 19.19 351 TYR A N 1
ATOM 576 C CA . TYR A 1 76 ? 6.958 14.476 26.008 1.00 19.44 351 TYR A CA 1
ATOM 577 C C . TYR A 1 76 ? 6.307 15.415 24.986 1.00 18.60 351 TYR A C 1
ATOM 578 O O . TYR A 1 76 ? 5.578 14.979 24.100 1.00 17.41 351 TYR A O 1
ATOM 587 N N . LYS A 1 77 ? 6.584 16.706 25.108 1.00 18.62 352 LYS A N 1
ATOM 588 C CA . LYS A 1 77 ? 6.005 17.683 24.192 1.00 20.95 352 LYS A CA 1
ATOM 589 C C . LYS A 1 77 ? 6.506 17.569 22.753 1.00 19.75 352 LYS A C 1
ATOM 590 O O . LYS A 1 77 ? 5.793 17.919 21.814 1.00 22.40 352 LYS A O 1
ATOM 596 N N . LEU A 1 78 ? 7.725 17.077 22.581 1.00 18.12 353 LEU A N 1
ATOM 597 C CA . LEU A 1 78 ? 8.313 16.935 21.256 1.00 19.05 353 LEU A CA 1
ATOM 598 C C . LEU A 1 78 ? 7.910 15.664 20.510 1.00 19.04 353 LEU A C 1
ATOM 599 O O . LEU A 1 78 ? 7.726 15.700 19.294 1.00 18.53 353 LEU A O 1
ATOM 604 N N . PHE A 1 79 ? 7.756 14.554 21.234 1.00 18.55 354 PHE A N 1
ATOM 605 C CA . PHE A 1 79 ? 7.416 13.272 20.607 1.00 17.38 354 PHE A CA 1
ATOM 606 C C . PHE A 1 79 ? 6.062 12.650 20.945 1.00 17.46 354 PHE A C 1
ATOM 607 O O . PHE A 1 79 ? 5.481 11.945 20.122 1.00 18.21 354 PHE A O 1
ATOM 615 N N . LEU A 1 80 ? 5.552 12.894 22.143 1.00 16.63 355 LEU A N 1
ATOM 616 C CA . LEU A 1 80 ? 4.311 12.236 22.547 1.00 19.46 355 LEU A CA 1
ATOM 617 C C . LEU A 1 80 ? 2.995 13.009 22.602 1.00 19.42 355 LEU A C 1
ATOM 618 O O . LEU A 1 80 ? 1.933 12.418 22.413 1.00 20.58 355 LEU A O 1
ATOM 623 N N . ALA A 1 81 ? 3.049 14.310 22.857 1.00 20.05 356 ALA A N 1
ATOM 624 C CA . ALA A 1 81 ? 1.824 15.107 22.961 1.00 21.51 356 ALA A CA 1
ATOM 625 C C . ALA A 1 81 ? 1.005 15.252 21.676 1.00 23.21 356 ALA A C 1
ATOM 626 O O . ALA A 1 81 ? 1.541 15.189 20.568 1.00 22.00 356 ALA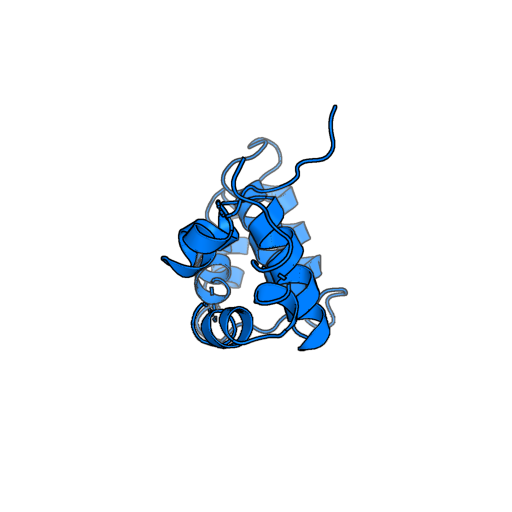 A O 1
ATOM 628 N N . PRO A 1 82 ? -0.322 15.448 21.813 1.00 24.58 357 PRO A N 1
ATOM 629 C CA . PRO A 1 82 ? -1.186 15.606 20.637 1.00 26.68 357 PRO A CA 1
ATOM 630 C C . PRO A 1 82 ? -0.614 16.677 19.715 1.00 24.72 357 PRO A C 1
ATOM 631 O O . PRO A 1 82 ? -0.311 17.780 20.156 1.00 26.16 357 PRO A O 1
ATOM 635 N N . GLY A 1 83 ? -0.455 16.342 18.442 1.00 23.30 358 GLY A N 1
ATOM 636 C CA . GLY A 1 83 ? 0.084 17.294 17.490 1.00 22.75 358 GLY A CA 1
ATOM 637 C C . GLY A 1 83 ? 1.573 17.561 17.626 1.00 23.70 358 GLY A C 1
ATOM 638 O O . GLY A 1 83 ? 2.100 18.461 16.976 1.00 24.89 358 GLY A O 1
ATOM 639 N N . ALA A 1 84 ? 2.262 16.789 18.462 1.00 20.64 359 ALA A N 1
ATOM 640 C CA . ALA A 1 84 ? 3.702 16.977 18.655 1.00 19.71 359 ALA A CA 1
ATOM 641 C C . ALA A 1 84 ? 4.429 17.043 17.312 1.00 18.14 359 ALA A C 1
ATOM 642 O O . ALA A 1 84 ? 4.065 16.347 16.372 1.00 18.88 359 ALA A O 1
ATOM 644 N N . ARG A 1 85 ? 5.458 17.878 17.221 1.00 20.59 360 ARG A N 1
ATOM 645 C CA . ARG A 1 85 ? 6.212 18.025 15.972 1.00 20.31 360 ARG A CA 1
ATOM 646 C C . ARG A 1 85 ? 6.848 16.720 15.487 1.00 19.46 360 ARG A C 1
ATOM 647 O O . ARG A 1 85 ? 6.889 16.449 14.290 1.00 18.82 360 ARG A O 1
ATOM 655 N N . ARG A 1 86 ? 7.336 15.905 16.413 1.00 18.98 361 ARG A N 1
ATOM 656 C CA . ARG A 1 86 ? 7.966 14.640 16.042 1.00 19.25 361 ARG A CA 1
ATOM 657 C C . ARG A 1 86 ? 7.151 13.494 16.620 1.00 18.43 361 ARG A C 1
ATOM 658 O O . ARG A 1 86 ? 7.694 12.485 17.081 1.00 16.84 361 ARG A O 1
ATOM 666 N N . TRP A 1 87 ? 5.834 13.655 16.555 1.00 18.99 362 TRP A N 1
ATOM 667 C CA . TRP A 1 87 ? 4.888 12.691 17.105 1.00 19.95 362 TRP A CA 1
ATOM 668 C C . TRP A 1 87 ? 5.082 11.237 16.697 1.00 20.07 362 TRP A C 1
ATOM 669 O O . TRP A 1 87 ? 5.329 10.926 15.528 1.00 17.45 362 TRP A O 1
ATOM 680 N N . ILE A 1 88 ? 4.962 10.353 17.685 1.00 19.40 363 ILE A N 1
ATOM 681 C CA . ILE A 1 88 ? 5.046 8.913 17.476 1.00 21.10 363 ILE A CA 1
ATOM 682 C C . ILE A 1 88 ? 3.941 8.368 18.362 1.00 21.01 363 ILE A C 1
ATOM 683 O O . ILE A 1 88 ? 3.609 8.967 19.375 1.00 22.69 363 ILE A O 1
ATOM 688 N N . ASN A 1 89 ? 3.368 7.241 17.977 1.00 23.42 364 ASN A N 1
ATOM 689 C CA . ASN A 1 89 ? 2.274 6.653 18.737 1.00 25.51 364 ASN A CA 1
ATOM 690 C C . ASN A 1 89 ? 2.751 5.587 19.720 1.00 26.95 364 ASN A C 1
ATOM 691 O O . ASN A 1 89 ? 3.673 4.815 19.429 1.00 26.41 364 ASN A O 1
ATOM 696 N N . ILE A 1 90 ? 2.138 5.568 20.897 1.00 25.60 365 ILE A N 1
ATOM 697 C CA . ILE A 1 90 ? 2.452 4.562 21.896 1.00 26.71 365 ILE A CA 1
ATOM 698 C C . ILE A 1 90 ? 1.075 4.088 22.344 1.00 28.02 365 ILE A C 1
ATOM 699 O O . ILE A 1 90 ? 0.102 4.830 22.199 1.00 29.69 365 ILE A O 1
ATOM 704 N N . ASP A 1 91 ? 0.962 2.871 22.866 1.00 29.19 366 ASP A N 1
ATOM 705 C CA . ASP A 1 91 ? -0.362 2.401 23.266 1.00 30.84 366 ASP A CA 1
ATOM 706 C C . ASP A 1 91 ? -0.919 3.076 24.512 1.00 30.52 366 ASP A C 1
ATOM 707 O O . ASP A 1 91 ? -0.204 3.772 25.236 1.00 29.31 366 ASP A O 1
ATOM 712 N N . GLY A 1 92 ? -2.213 2.858 24.742 1.00 30.63 367 GLY A N 1
ATOM 713 C CA . GLY A 1 92 ? -2.909 3.450 25.872 1.00 29.78 367 GLY A CA 1
ATOM 714 C C . GLY A 1 92 ? -2.328 3.211 27.248 1.00 29.27 367 GLY A C 1
ATOM 715 O O . GLY A 1 92 ? -2.154 4.156 28.013 1.00 29.69 367 GLY A O 1
ATOM 716 N N . LYS A 1 93 ? -2.037 1.956 27.573 1.00 29.78 368 LYS A N 1
ATOM 717 C CA . LYS A 1 93 ? -1.477 1.617 28.875 1.00 30.35 368 LYS A CA 1
ATOM 718 C C . LYS A 1 93 ? -0.163 2.367 29.092 1.00 29.17 368 LYS A C 1
ATOM 719 O O . LYS A 1 93 ? 0.079 2.923 30.166 1.00 27.19 368 LYS A O 1
ATOM 725 N N . THR A 1 94 ? 0.677 2.396 28.062 1.00 26.68 369 THR A N 1
ATOM 726 C CA . THR A 1 94 ? 1.961 3.084 28.148 1.00 26.49 369 THR A CA 1
ATOM 727 C C . THR A 1 94 ? 1.813 4.594 28.317 1.00 25.62 369 THR A C 1
ATOM 728 O O . THR A 1 94 ? 2.514 5.205 29.128 1.00 24.62 369 THR A O 1
ATOM 740 N N . ASP A 1 96 ? -0.694 6.208 29.567 1.00 26.86 371 ASP A N 1
ATOM 741 C CA . ASP A 1 96 ? -1.253 6.436 30.899 1.00 27.53 371 ASP A CA 1
ATOM 742 C C . ASP A 1 96 ? -0.152 6.473 31.949 1.00 27.12 371 ASP A C 1
ATOM 743 O O . ASP A 1 96 ? -0.124 7.357 32.806 1.00 27.49 371 ASP A O 1
ATOM 748 N N . ILE A 1 97 ? 0.746 5.496 31.892 1.00 25.08 372 ILE A N 1
ATOM 749 C CA . ILE A 1 97 ? 1.842 5.437 32.848 1.00 26.65 372 ILE A CA 1
ATOM 750 C C . ILE A 1 97 ? 2.747 6.652 32.694 1.00 24.70 372 ILE A C 1
ATOM 751 O O . ILE A 1 97 ? 3.204 7.218 33.682 1.00 23.99 372 ILE A O 1
ATOM 756 N N . THR A 1 98 ? 2.997 7.047 31.447 1.00 22.42 373 THR A N 1
ATOM 757 C CA . THR A 1 98 ? 3.848 8.191 31.153 1.00 21.76 373 THR A CA 1
ATOM 758 C C . THR A 1 98 ? 3.225 9.493 31.663 1.00 22.67 373 THR A C 1
ATOM 759 O O . THR A 1 98 ? 3.892 10.303 32.304 1.00 21.88 373 THR A O 1
ATOM 763 N N . VAL A 1 99 ? 1.945 9.694 31.382 1.00 25.78 374 VAL A N 1
ATOM 764 C CA . VAL A 1 99 ? 1.268 10.908 31.836 1.00 28.42 374 VAL A CA 1
ATOM 765 C C . VAL A 1 99 ? 1.199 10.968 33.360 1.00 28.77 374 VAL A C 1
ATOM 766 O O . VAL A 1 99 ? 1.397 12.028 33.949 1.00 30.64 374 VAL A O 1
ATOM 770 N N . LYS A 1 100 ? 0.921 9.833 33.996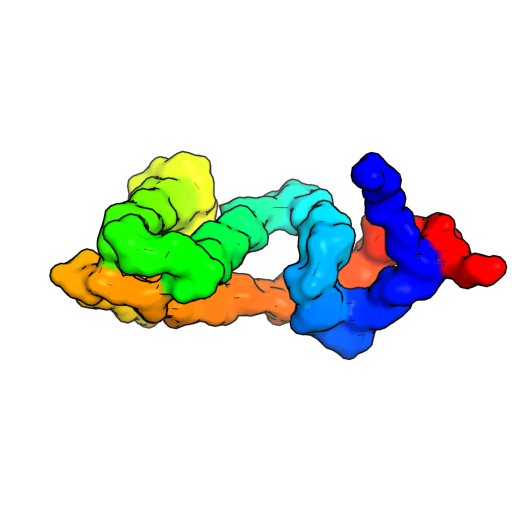 1.00 30.13 375 LYS A N 1
ATOM 771 C CA . LYS A 1 100 ? 0.838 9.792 35.453 1.00 29.22 375 LYS A CA 1
ATOM 772 C C . LYS A 1 100 ? 2.212 10.087 36.023 1.00 28.85 375 LYS A C 1
ATOM 773 O O . LYS A 1 100 ? 2.350 10.785 37.022 1.00 28.31 375 LYS A O 1
ATOM 779 N N . GLY A 1 101 ? 3.235 9.550 35.371 1.00 28.50 376 GLY A N 1
ATOM 780 C CA . GLY A 1 101 ? 4.589 9.768 35.832 1.00 28.35 376 GLY A CA 1
ATOM 781 C C . GLY A 1 101 ? 5.042 11.207 35.700 1.00 28.00 376 GLY A C 1
ATOM 782 O O . GLY A 1 101 ? 5.768 11.708 36.554 1.00 28.66 376 GLY A O 1
ATOM 783 N N . LEU A 1 102 ? 4.607 11.884 34.643 1.00 28.21 377 LEU A N 1
ATOM 784 C CA . LEU A 1 102 ? 5.024 13.261 34.416 1.00 27.99 377 LEU 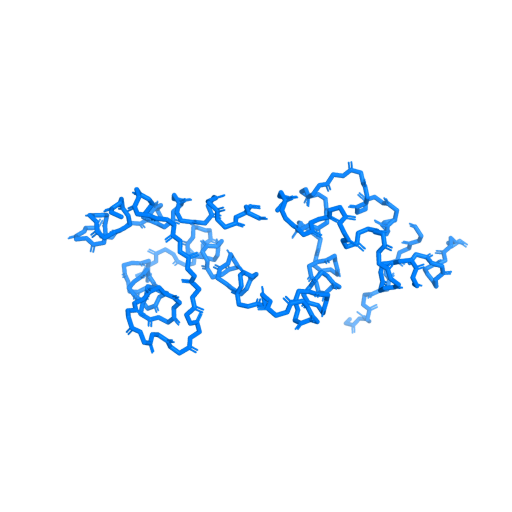A CA 1
ATOM 785 C C . LEU A 1 102 ? 4.501 14.278 35.421 1.00 30.56 377 LEU A C 1
ATOM 786 O O . LEU A 1 102 ? 4.948 15.427 35.432 1.00 31.54 377 LEU A O 1
ATOM 791 N N . LYS A 1 103 ? 3.567 13.862 36.271 1.00 32.60 378 LYS A N 1
ATOM 792 C CA . LYS A 1 103 ? 3.030 14.758 37.291 1.00 33.91 378 LYS A CA 1
ATOM 793 C C . LYS A 1 103 ? 4.086 14.918 38.387 1.00 34.48 378 LYS A C 1
ATOM 794 O O . LYS A 1 103 ? 3.980 15.792 39.244 1.00 35.78 378 LYS A O 1
ATOM 800 N N . HIS A 1 104 ? 5.107 14.062 38.341 1.00 33.33 379 HIS A N 1
ATOM 801 C CA . HIS A 1 104 ? 6.224 14.083 39.287 1.00 33.12 379 HIS A CA 1
ATOM 802 C C . HIS A 1 104 ? 7.416 13.481 38.540 1.00 32.24 379 HIS A C 1
ATOM 803 O O . HIS A 1 104 ? 7.818 12.347 38.803 1.00 32.83 379 HIS A O 1
ATOM 810 N N . PRO A 1 105 ? 7.998 14.241 37.600 1.00 31.15 380 PRO A N 1
ATOM 811 C CA . PRO A 1 105 ? 9.139 13.809 36.785 1.00 29.68 380 PRO A CA 1
ATOM 812 C C . PRO A 1 105 ? 10.361 13.326 37.548 1.00 28.94 380 PRO A C 1
ATOM 813 O O . PRO A 1 105 ? 10.722 13.877 38.584 1.00 28.79 380 PRO A O 1
ATOM 817 N N . HIS A 1 106 ? 10.995 12.292 37.009 1.00 26.85 381 HIS A N 1
ATOM 818 C CA . HIS A 1 106 ? 12.202 11.725 37.586 1.00 25.42 381 HIS A CA 1
ATOM 819 C C . HIS A 1 106 ? 12.982 11.063 36.452 1.00 25.70 381 HIS A C 1
ATOM 820 O O . HIS A 1 106 ? 12.491 10.970 35.329 1.00 24.48 381 HIS A O 1
ATOM 827 N N . ARG A 1 107 ? 14.188 10.601 36.755 1.00 25.19 382 ARG A N 1
ATOM 828 C CA . ARG A 1 107 ? 15.055 9.965 35.771 1.00 25.40 382 ARG A CA 1
ATOM 829 C C . ARG A 1 107 ? 14.402 8.851 34.941 1.00 23.82 382 ARG A C 1
ATOM 830 O O . ARG A 1 107 ? 14.662 8.745 33.743 1.00 23.93 382 ARG A O 1
ATOM 838 N N . TYR A 1 108 ? 13.563 8.027 35.564 1.00 20.09 383 TYR A N 1
ATOM 839 C CA . TYR A 1 108 ? 12.923 6.914 34.854 1.00 22.22 383 TYR A CA 1
ATOM 840 C C . TYR A 1 108 ? 11.470 7.098 34.447 1.00 18.69 383 TYR A C 1
ATOM 841 O O . TYR A 1 108 ? 10.783 6.119 34.160 1.00 19.68 383 TYR A O 1
ATOM 850 N N . VAL A 1 109 ? 11.001 8.335 34.409 1.00 17.40 384 VAL A N 1
ATOM 851 C CA . VAL A 1 109 ? 9.603 8.592 34.074 1.00 18.85 384 VAL A CA 1
ATOM 852 C C . VAL A 1 109 ? 9.187 8.153 32.663 1.00 19.46 384 VAL A C 1
ATOM 853 O O . VAL A 1 109 ? 8.012 7.845 32.422 1.00 21.20 384 VAL A O 1
ATOM 857 N N . LEU A 1 110 ? 10.144 8.104 31.741 1.00 19.75 385 LEU A N 1
ATOM 858 C CA . LEU A 1 110 ? 9.852 7.712 30.357 1.00 19.20 385 LEU A CA 1
ATOM 859 C C . LEU A 1 110 ? 10.330 6.309 29.993 1.00 19.27 385 LEU A C 1
ATOM 860 O O . LEU A 1 110 ? 10.265 5.909 28.830 1.00 18.94 385 LEU A O 1
ATOM 865 N N . ASP A 1 111 ? 10.804 5.559 30.982 1.00 19.75 386 ASP A N 1
ATOM 866 C CA . ASP A 1 111 ? 11.293 4.207 30.747 1.00 20.57 386 ASP A CA 1
ATOM 867 C C . ASP A 1 111 ? 10.235 3.278 30.158 1.00 21.11 386 ASP A C 1
ATOM 868 O O . ASP A 1 111 ? 10.534 2.469 29.278 1.00 21.05 386 ASP A O 1
ATOM 873 N N . ALA A 1 112 ? 8.998 3.385 30.635 1.00 20.11 387 ALA A N 1
ATOM 874 C CA . ALA A 1 112 ? 7.940 2.532 30.114 1.00 20.04 387 ALA A CA 1
ATOM 875 C C . ALA A 1 112 ? 7.704 2.810 28.632 1.00 18.37 387 ALA A C 1
ATOM 876 O O . ALA A 1 112 ? 7.467 1.888 27.846 1.00 19.28 387 ALA A O 1
ATOM 878 N N . ALA A 1 113 ? 7.776 4.083 28.253 1.00 17.84 388 ALA A N 1
ATOM 879 C CA . ALA A 1 113 ? 7.575 4.471 26.863 1.00 15.74 388 ALA A CA 1
ATOM 880 C C . ALA A 1 113 ? 8.781 4.054 26.023 1.00 16.23 388 ALA A C 1
ATOM 881 O O . ALA A 1 113 ? 8.632 3.515 24.922 1.00 15.86 388 ALA A O 1
ATOM 883 N N . GLN A 1 114 ? 9.980 4.308 26.531 1.00 18.07 389 GLN A N 1
ATOM 884 C CA . GLN A 1 114 ? 11.187 3.932 25.794 1.00 17.49 389 GLN A CA 1
ATOM 885 C C . GLN A 1 114 ? 11.225 2.426 25.531 1.00 18.13 389 GLN A C 1
ATOM 886 O O . GLN A 1 114 ? 11.618 1.987 24.444 1.00 19.35 389 GLN A O 1
ATOM 892 N N . THR A 1 115 ? 10.819 1.631 26.518 1.00 17.95 390 THR A N 1
ATOM 893 C CA . THR A 1 115 ? 10.839 0.175 26.357 1.00 18.81 390 THR A CA 1
ATOM 894 C C . THR A 1 115 ? 9.805 -0.275 25.346 1.00 19.80 390 THR A C 1
ATOM 895 O O . THR A 1 115 ? 10.044 -1.198 24.568 1.00 19.69 390 THR A O 1
ATOM 899 N N . HIS A 1 116 ? 8.649 0.377 25.357 1.00 19.82 391 HIS A N 1
ATOM 900 C CA . HIS A 1 116 ? 7.593 0.030 24.421 1.00 21.32 391 HIS A CA 1
ATOM 901 C C . HIS A 1 116 ? 8.069 0.266 22.987 1.00 21.23 391 HIS A C 1
ATOM 902 O O . HIS A 1 116 ? 7.872 -0.583 22.113 1.00 20.02 391 HIS A O 1
ATOM 909 N N . ILE A 1 117 ? 8.702 1.414 22.751 1.00 19.56 392 ILE A N 1
ATOM 910 C CA . ILE A 1 117 ? 9.210 1.745 21.420 1.00 19.37 392 ILE A CA 1
ATOM 911 C C . ILE A 1 117 ? 10.347 0.804 21.030 1.00 19.48 392 ILE A C 1
ATOM 912 O O . ILE A 1 117 ? 10.466 0.410 19.874 1.00 20.21 392 ILE A O 1
ATOM 917 N N . TYR A 1 118 ? 11.175 0.445 22.005 1.00 19.01 393 TYR A N 1
ATOM 918 C CA . TYR A 1 118 ? 12.283 -0.468 21.774 1.00 20.32 393 TYR A CA 1
ATOM 919 C C . TYR A 1 118 ? 11.755 -1.809 21.261 1.00 21.83 393 TYR A C 1
ATOM 920 O O . TYR A 1 118 ? 12.252 -2.356 20.267 1.00 19.73 393 TYR A O 1
ATOM 937 N N . LEU A 1 120 ? 8.905 -2.394 19.933 1.00 22.54 395 LEU A N 1
ATOM 938 C CA . LEU A 1 120 ? 8.186 -2.217 18.676 1.00 24.73 395 LEU A CA 1
ATOM 939 C C . LEU A 1 120 ? 9.182 -2.271 17.518 1.00 23.34 395 LEU A C 1
ATOM 940 O O . LEU A 1 120 ? 8.929 -2.928 16.506 1.00 25.46 395 LEU A O 1
ATOM 953 N N . LYS A 1 122 ? 12.155 -3.660 17.600 1.00 25.00 397 LYS A N 1
ATOM 954 C CA . LYS A 1 122 ? 12.701 -5.008 17.600 1.00 27.07 397 LYS A CA 1
ATOM 955 C C . LYS A 1 122 ? 11.715 -5.953 16.925 1.00 29.41 397 LYS A C 1
ATOM 956 O O . LYS A 1 122 ? 12.088 -6.725 16.046 1.00 29.83 397 LYS A O 1
ATOM 962 N N . LYS A 1 123 ? 10.452 -5.869 17.331 1.00 28.90 398 LYS A N 1
ATOM 963 C CA . LYS A 1 123 ? 9.405 -6.715 16.776 1.00 31.82 398 LYS A CA 1
ATOM 964 C C . LYS A 1 123 ? 8.983 -6.415 15.335 1.00 31.62 398 LYS A C 1
ATOM 965 O O . LYS A 1 123 ? 8.798 -7.342 14.544 1.00 32.55 398 LYS A O 1
ATOM 971 N N . ASP A 1 124 ? 8.836 -5.139 14.982 1.00 30.70 399 ASP A N 1
ATOM 972 C CA . ASP A 1 124 ? 8.383 -4.790 13.635 1.00 30.97 399 ASP A CA 1
ATOM 973 C C . ASP A 1 124 ? 9.421 -4.369 12.603 1.00 28.43 399 ASP A C 1
ATOM 974 O O . ASP A 1 124 ? 9.114 -4.359 11.411 1.00 28.09 399 ASP A O 1
ATOM 979 N N . SER A 1 125 ? 10.636 -4.029 13.027 1.0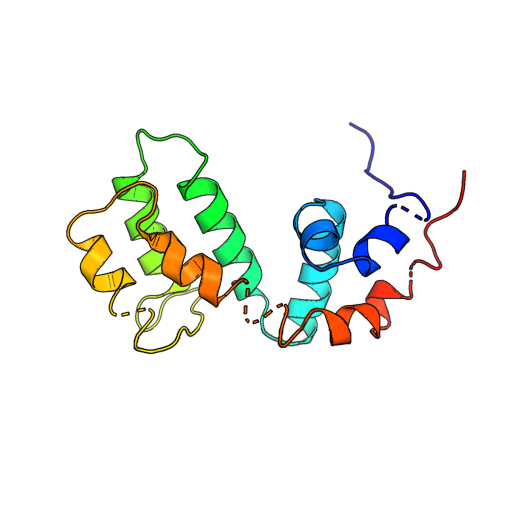0 24.82 400 SER A N 1
ATOM 980 C CA . SER A 1 125 ? 11.627 -3.553 12.061 1.00 22.19 400 SER A CA 1
ATOM 981 C C . SER A 1 125 ? 12.992 -4.230 12.005 1.00 19.95 400 SER A C 1
ATOM 982 O O . SER A 1 125 ? 13.636 -4.231 10.958 1.00 19.24 400 SER A O 1
ATOM 985 N N . TYR A 1 126 ? 13.450 -4.792 13.115 1.00 18.78 401 TYR A N 1
ATOM 986 C CA . TYR A 1 126 ? 14.771 -5.413 13.125 1.00 18.50 401 TYR A CA 1
ATOM 987 C C . TYR A 1 126 ? 15.009 -6.499 12.068 1.00 18.79 401 TYR A C 1
ATOM 988 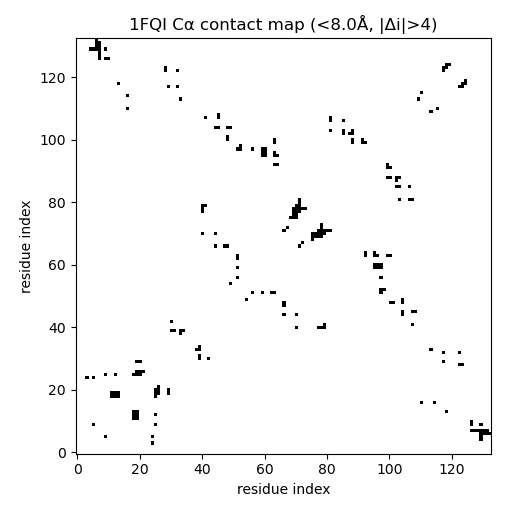O O . TYR A 1 126 ? 15.984 -6.426 11.305 1.00 15.27 401 TYR A O 1
ATOM 997 N N . ALA A 1 127 ? 14.140 -7.505 12.020 1.00 20.42 402 ALA A N 1
ATOM 998 C CA . ALA A 1 127 ? 14.314 -8.594 11.054 1.00 21.69 402 ALA A CA 1
ATOM 999 C C . ALA A 1 127 ? 14.233 -8.097 9.615 1.00 22.86 402 ALA A C 1
ATOM 1000 O O . ALA A 1 127 ? 15.037 -8.491 8.769 1.00 24.15 402 ALA A O 1
ATOM 1002 N N . ARG A 1 128 ? 13.268 -7.229 9.332 1.00 23.60 403 ARG A N 1
ATOM 1003 C CA . ARG A 1 128 ? 13.130 -6.684 7.987 1.00 23.38 403 ARG A CA 1
ATOM 1004 C C . ARG A 1 128 ? 14.388 -5.889 7.619 1.00 22.85 403 ARG A C 1
ATOM 1005 O O . ARG A 1 128 ? 14.827 -5.898 6.462 1.00 22.02 403 ARG A O 1
ATOM 1013 N N . TYR A 1 129 ? 14.966 -5.198 8.600 1.00 18.23 404 TYR A N 1
ATOM 1014 C CA . TYR A 1 129 ? 16.185 -4.427 8.356 1.00 17.94 404 TYR A CA 1
ATOM 1015 C C . TYR A 1 129 ? 17.313 -5.355 7.899 1.00 18.80 404 TYR A C 1
ATOM 1016 O O . TYR A 1 129 ? 18.010 -5.073 6.920 1.00 22.35 404 TYR A O 1
ATOM 1025 N N . LEU A 1 130 ? 17.495 -6.464 8.607 1.00 17.75 405 LEU A N 1
ATOM 1026 C CA . LEU A 1 130 ? 18.560 -7.398 8.260 1.00 18.39 405 LEU A CA 1
ATOM 1027 C C . LEU A 1 130 ? 18.378 -8.014 6.877 1.00 22.02 405 LEU A C 1
ATOM 1028 O O . LEU A 1 130 ? 19.358 -8.393 6.233 1.00 20.83 405 LEU A O 1
ATOM 1033 N N . LYS A 1 131 ? 17.127 -8.101 6.426 1.00 24.21 406 LYS A N 1
ATOM 1034 C CA . LYS A 1 131 ? 16.807 -8.667 5.114 1.00 26.41 406 LYS A CA 1
ATOM 1035 C C . LYS A 1 131 ? 16.773 -7.594 4.029 1.00 27.81 406 LYS A C 1
ATOM 1036 O O . LYS A 1 131 ? 16.537 -7.899 2.861 1.00 29.27 406 LYS A O 1
ATOM 1042 N N . SER A 1 132 ? 17.016 -6.345 4.413 1.00 26.87 407 SER A N 1
ATOM 1043 C CA . SER A 1 132 ? 16.968 -5.219 3.479 1.00 27.06 407 SER A CA 1
ATOM 1044 C C . SER A 1 132 ? 18.263 -4.988 2.710 1.00 27.22 407 SER A C 1
ATOM 1045 O O . SER A 1 132 ? 19.324 -5.452 3.113 1.00 27.16 407 SE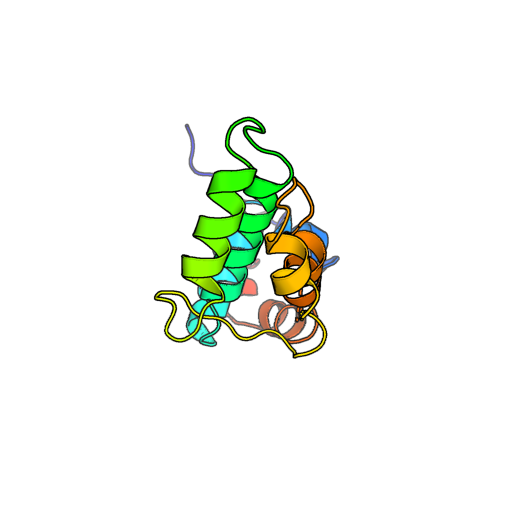R A O 1
ATOM 1048 N N . PRO A 1 133 ? 18.182 -4.249 1.590 1.00 27.50 408 PRO A N 1
ATOM 1049 C CA . PRO A 1 133 ? 19.342 -3.935 0.751 1.00 27.28 408 PRO A CA 1
ATOM 1050 C C . PRO A 1 133 ? 20.324 -3.045 1.503 1.00 26.73 408 PRO A C 1
ATOM 1051 O O . PRO A 1 133 ? 21.525 -3.106 1.271 1.00 26.64 408 PRO A O 1
ATOM 1055 N N . ILE A 1 134 ? 19.805 -2.212 2.402 1.00 26.32 409 ILE A N 1
ATOM 1056 C CA . ILE A 1 134 ? 20.659 -1.318 3.169 1.00 25.02 409 ILE A CA 1
ATOM 1057 C C . ILE A 1 134 ? 21.630 -2.113 4.040 1.00 25.36 409 ILE A C 1
ATOM 1058 O O . ILE A 1 134 ? 22.828 -1.836 4.056 1.00 24.52 409 ILE A O 1
ATOM 1063 N N . TYR A 1 135 ? 21.124 -3.111 4.751 1.00 24.32 410 TYR A N 1
ATOM 1064 C CA . TYR A 1 135 ? 22.009 -3.908 5.583 1.00 24.35 410 TYR A CA 1
ATOM 1065 C C . TYR A 1 135 ? 22.942 -4.736 4.701 1.00 26.01 410 TYR A C 1
ATOM 1066 O O . TYR A 1 135 ? 24.164 -4.654 4.829 1.00 25.36 410 TYR A O 1
ATOM 1075 N N . LYS A 1 136 ? 22.352 -5.532 3.812 1.00 27.09 411 LYS A N 1
ATOM 1076 C CA . LYS A 1 136 ? 23.118 -6.392 2.912 1.00 29.74 411 LYS A CA 1
ATOM 1077 C C . LYS A 1 136 ? 24.229 -5.642 2.195 1.00 29.52 411 LYS A C 1
ATOM 1078 O O . LYS A 1 136 ? 25.311 -6.182 2.006 1.00 32.01 411 LYS A O 1
ATOM 1084 N N . GLU A 1 137 ? 23.965 -4.403 1.794 1.00 32.11 412 GLU A N 1
ATOM 1085 C CA . GLU A 1 137 ? 24.975 -3.579 1.128 1.00 33.50 412 GLU A CA 1
ATOM 1086 C C . GLU A 1 137 ? 26.066 -3.203 2.125 1.00 33.10 412 GLU A C 1
ATOM 1087 O O . GLU A 1 137 ? 27.254 -3.251 1.810 1.00 32.72 412 GLU A O 1
ATOM 1101 N N . LEU A 1 139 ? 26.965 -4.821 4.736 1.00 29.76 414 LEU A N 1
ATOM 1102 C CA . LEU A 1 139 ? 27.739 -6.026 5.014 1.00 30.56 414 LEU A CA 1
ATOM 1103 C C . LEU A 1 139 ? 28.708 -6.369 3.883 1.00 30.86 414 LEU A C 1
ATOM 1104 O O . LEU A 1 139 ? 29.876 -6.682 4.123 1.00 32.05 414 LEU A O 1
ATOM 1109 N N . ALA A 1 140 ? 28.220 -6.308 2.649 1.00 31.73 415 ALA A N 1
ATOM 1110 C CA . ALA A 1 140 ? 29.046 -6.615 1.488 1.00 32.67 415 ALA A CA 1
ATOM 1111 C C . ALA A 1 140 ? 30.199 -5.619 1.336 1.00 33.10 415 ALA A C 1
ATOM 1112 O O . ALA A 1 140 ? 31.304 -6.001 0.941 1.00 34.00 415 ALA A O 1
ATOM 1114 N N . LYS A 1 141 ? 29.957 -4.352 1.667 1.00 33.69 416 LYS A N 1
ATOM 1115 C CA . LYS A 1 141 ? 30.996 -3.335 1.539 1.00 33.87 416 LYS A CA 1
ATOM 1116 C C . LYS A 1 141 ? 32.010 -3.316 2.678 1.00 35.52 416 LYS A C 1
ATOM 1117 O O . LYS A 1 141 ? 33.155 -2.905 2.487 1.00 34.50 416 LYS A O 1
ATOM 1123 N N . ALA A 1 142 ? 31.593 -3.743 3.865 1.00 35.74 417 ALA A N 1
ATOM 1124 C CA . ALA A 1 142 ? 32.504 -3.774 4.998 1.00 36.10 417 ALA A CA 1
ATOM 1125 C C . ALA A 1 142 ? 33.532 -4.846 4.664 1.00 37.13 417 ALA A C 1
ATOM 1126 O O . ALA A 1 142 ? 33.183 -5.897 4.118 1.00 36.42 417 ALA A O 1
ATOM 1128 N N . ILE A 1 143 ? 34.799 -4.594 4.973 1.00 37.94 418 ILE A N 1
ATOM 1129 C CA . ILE A 1 143 ? 35.812 -5.588 4.657 1.00 40.58 418 ILE A CA 1
ATOM 1130 C C . ILE A 1 143 ? 36.551 -6.139 5.861 1.00 40.74 418 ILE A C 1
ATOM 1131 O O . ILE A 1 143 ? 36.646 -5.502 6.912 1.00 39.43 418 ILE A O 1
ATOM 1136 N N . GLU A 1 144 ? 37.062 -7.348 5.678 1.00 42.26 419 GLU A N 1
ATOM 1137 C CA . GLU A 1 144 ? 37.820 -8.047 6.696 1.00 43.85 419 GLU A CA 1
ATOM 1138 C C . GLU A 1 144 ? 39.269 -7.576 6.561 1.00 43.56 419 GLU A C 1
ATOM 1139 O O . GLU A 1 144 ? 39.960 -7.924 5.603 1.00 42.67 419 GLU A O 1
ATOM 1145 N N . PRO A 1 145 ? 39.738 -6.746 7.508 1.00 42.48 420 PRO A N 1
ATOM 1146 C CA . PRO A 1 145 ? 41.115 -6.245 7.455 1.00 42.71 420 PRO A CA 1
ATOM 1147 C C . PRO A 1 145 ? 42.149 -7.360 7.304 1.00 41.11 420 PRO A C 1
ATOM 1148 O O . PRO A 1 145 ? 43.003 -7.195 6.408 1.00 41.17 420 PRO A O 1
#

Solvent-accessible surface area: 8695 Å² total

GO terms:
  GO:0097381 photoreceptor disc membrane (C, TAS)
  GO:0005515 protein binding (F, IPI)